Protein AF-A0A1J4RHD8-F1 (afdb_monomer_lite)

Secondary structure (DSSP, 8-state):
-----------------TT--HHHHHHHHHHHHHHHHHHHHHHHT-TTTGGG--HHHHHHHHHHHHHHHHHHHHH-TTS-HHHHHHHHHHHHHHHHHHHHHHHHHH-TTSHHHHHHHHHHHHHHTS-HHHHHHHHHHHHHHHHHHHTSS------PPPP-

pLDDT: mean 74.35, std 19.34, range [29.2, 95.06]

Radius of gyration: 18.77 Å; chains: 1; bounding box: 73×38×42 Å

Structure (mmCIF, N/CA/C/O backbone):
data_AF-A0A1J4RHD8-F1
#
_entry.id   AF-A0A1J4RHD8-F1
#
loop_
_atom_site.group_PDB
_atom_site.id
_atom_site.type_symbol
_atom_site.label_atom_id
_atom_site.label_alt_id
_atom_site.label_comp_id
_atom_site.label_asym_id
_atom_site.label_entity_id
_atom_site.label_seq_id
_atom_site.pdbx_PDB_ins_code
_atom_site.Cartn_x
_atom_site.Cartn_y
_atom_site.Cartn_z
_atom_site.occupancy
_atom_site.B_iso_or_equiv
_atom_site.auth_seq_id
_atom_site.auth_comp_id
_atom_site.auth_asym_id
_atom_site.auth_atom_id
_atom_site.pdbx_PDB_model_num
ATOM 1 N N . MET A 1 1 ? -2.888 27.525 -2.214 1.00 32.31 1 MET A N 1
ATOM 2 C CA . MET A 1 1 ? -2.887 26.592 -3.362 1.00 32.31 1 MET A CA 1
ATOM 3 C C . MET A 1 1 ? -3.448 25.274 -2.863 1.00 32.31 1 MET A C 1
ATOM 5 O O . MET A 1 1 ? -2.942 24.749 -1.885 1.00 32.31 1 MET A O 1
ATOM 9 N N . ARG A 1 2 ? -4.577 24.834 -3.424 1.00 29.20 2 ARG A N 1
ATOM 10 C CA . ARG A 1 2 ? -5.306 23.632 -3.002 1.00 29.20 2 ARG A CA 1
ATOM 11 C C . ARG A 1 2 ? -4.606 22.403 -3.594 1.00 29.20 2 ARG A C 1
ATOM 13 O O . ARG A 1 2 ? -4.902 22.040 -4.727 1.00 29.20 2 ARG A O 1
ATOM 20 N N . SER A 1 3 ? -3.677 21.793 -2.860 1.00 31.00 3 SER A N 1
ATOM 21 C CA . SER A 1 3 ? -3.170 20.456 -3.194 1.00 31.00 3 SER A CA 1
ATOM 22 C C . SER A 1 3 ? -4.254 19.443 -2.846 1.00 31.00 3 SER A C 1
ATOM 24 O O . SER A 1 3 ? -4.290 18.879 -1.758 1.00 31.00 3 SER A O 1
ATOM 26 N N . ALA A 1 4 ? -5.217 19.295 -3.755 1.00 36.72 4 ALA A N 1
ATOM 27 C CA . ALA A 1 4 ? -6.154 18.192 -3.717 1.00 36.72 4 ALA A CA 1
ATOM 28 C C . ALA A 1 4 ? -5.336 16.907 -3.855 1.00 36.72 4 ALA A C 1
ATOM 30 O O . ALA A 1 4 ? -4.706 16.682 -4.890 1.00 36.72 4 ALA A O 1
ATOM 31 N N . ILE A 1 5 ? -5.329 16.096 -2.799 1.00 45.31 5 ILE A N 1
ATOM 32 C CA . ILE A 1 5 ? -4.914 14.700 -2.855 1.00 45.31 5 ILE A CA 1
ATOM 33 C C . ILE A 1 5 ? -5.822 14.050 -3.903 1.00 45.31 5 ILE A C 1
ATOM 35 O O . ILE A 1 5 ? -6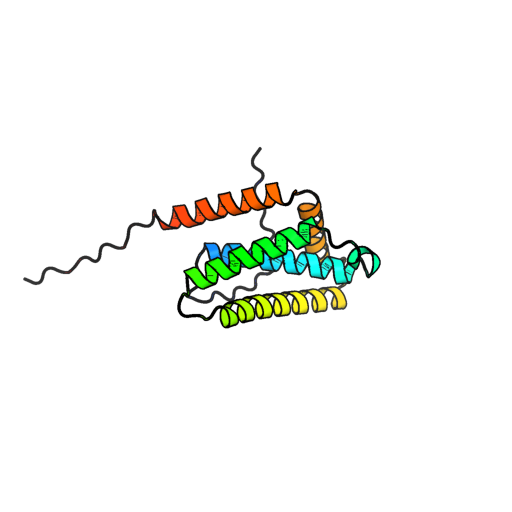.954 13.659 -3.615 1.00 45.31 5 ILE A O 1
ATOM 39 N N . TYR A 1 6 ? -5.352 13.990 -5.148 1.00 38.47 6 TYR A N 1
ATOM 40 C CA . TYR A 1 6 ? -5.866 13.049 -6.125 1.00 38.47 6 TYR A CA 1
ATOM 41 C C . TYR A 1 6 ? -5.448 11.683 -5.602 1.00 38.47 6 TYR A C 1
ATOM 43 O O . TYR A 1 6 ? -4.353 11.199 -5.879 1.00 38.47 6 TYR A O 1
ATOM 51 N N . ILE A 1 7 ? -6.308 11.099 -4.768 1.00 44.09 7 ILE A N 1
ATOM 52 C CA . ILE A 1 7 ? -6.253 9.685 -4.434 1.00 44.09 7 ILE A CA 1
ATOM 53 C C . ILE A 1 7 ? -6.414 8.976 -5.780 1.00 44.09 7 ILE A C 1
ATOM 55 O O . ILE A 1 7 ? -7.525 8.818 -6.283 1.00 44.09 7 ILE A O 1
ATOM 59 N N . PHE A 1 8 ? -5.297 8.624 -6.415 1.00 41.88 8 PHE A N 1
ATOM 60 C CA . PHE A 1 8 ? -5.280 7.679 -7.519 1.00 41.88 8 PHE A CA 1
ATOM 61 C C . PHE A 1 8 ? -5.718 6.343 -6.920 1.00 41.88 8 PHE A C 1
ATOM 63 O O . PHE A 1 8 ? -4.911 5.587 -6.389 1.00 41.88 8 PHE A O 1
ATOM 70 N N . ILE A 1 9 ? -7.029 6.095 -6.921 1.00 45.72 9 ILE A N 1
ATOM 71 C CA . ILE A 1 9 ? -7.609 4.800 -6.572 1.00 45.72 9 ILE A CA 1
ATOM 72 C C . ILE A 1 9 ? -7.223 3.861 -7.713 1.00 45.72 9 ILE A C 1
ATOM 74 O O . ILE A 1 9 ? -7.908 3.778 -8.728 1.00 45.72 9 ILE A O 1
ATOM 78 N N . LEU A 1 10 ? -6.066 3.216 -7.580 1.00 47.75 10 LEU A N 1
ATOM 79 C CA . LEU A 1 10 ? -5.539 2.318 -8.605 1.00 47.75 10 LEU A CA 1
ATOM 80 C C . LEU A 1 10 ? -6.158 0.926 -8.558 1.00 47.75 10 LEU A C 1
ATOM 82 O O . LEU A 1 10 ? -6.140 0.202 -9.553 1.00 47.75 10 LEU A O 1
ATOM 86 N N . PHE A 1 11 ? -6.747 0.567 -7.422 1.00 45.56 11 PHE A N 1
ATOM 87 C CA . PHE A 1 11 ? -7.326 -0.744 -7.203 1.00 45.56 11 PHE A CA 1
ATOM 88 C C . PHE A 1 11 ? -8.727 -0.593 -6.625 1.00 45.56 11 PHE A C 1
ATOM 90 O O . PHE A 1 11 ? -8.936 -0.442 -5.424 1.00 45.56 11 PHE A O 1
ATOM 97 N N . GLY A 1 12 ? -9.713 -0.647 -7.517 1.00 37.94 12 GLY A N 1
ATOM 98 C CA . GLY A 1 12 ? -11.093 -0.932 -7.152 1.00 37.94 12 GLY A CA 1
ATOM 99 C C . GLY A 1 12 ? -11.228 -2.387 -6.707 1.00 37.94 12 GLY A C 1
ATOM 100 O O . GLY A 1 12 ? -11.811 -3.191 -7.421 1.00 37.94 12 GLY A O 1
ATOM 101 N N . LEU A 1 13 ? -10.692 -2.736 -5.538 1.00 40.88 13 LEU A N 1
ATOM 102 C CA . LEU A 1 13 ? -11.102 -3.938 -4.811 1.00 40.88 13 LEU A CA 1
ATOM 103 C C . LEU A 1 13 ? -12.119 -3.509 -3.759 1.00 40.88 13 LEU A C 1
ATOM 105 O O . LEU A 1 13 ? -11.837 -3.398 -2.562 1.00 40.88 13 LEU A O 1
ATOM 109 N N . VAL A 1 14 ? -13.325 -3.214 -4.251 1.00 41.59 14 VAL A N 1
ATOM 110 C CA . VAL A 1 14 ? -14.516 -3.060 -3.420 1.00 41.59 14 VAL A CA 1
ATOM 111 C C . VAL A 1 14 ? -14.919 -4.454 -2.943 1.00 41.59 14 VAL A C 1
ATOM 113 O O . VAL A 1 14 ? -15.814 -5.086 -3.483 1.00 41.59 14 VAL A O 1
ATOM 116 N N . ALA A 1 15 ? -14.243 -4.933 -1.905 1.00 38.06 15 ALA A N 1
ATOM 117 C CA . ALA A 1 15 ? -14.926 -5.695 -0.877 1.00 38.06 15 ALA A CA 1
ATOM 118 C C . ALA A 1 15 ? -15.352 -4.664 0.174 1.00 38.06 15 ALA A C 1
ATOM 120 O O . ALA A 1 15 ? -14.580 -4.286 1.065 1.00 38.06 15 ALA A O 1
ATOM 121 N N . CYS A 1 16 ? -16.547 -4.097 -0.003 1.00 40.94 16 CYS A N 1
ATOM 122 C CA . CYS A 1 16 ? -17.258 -3.490 1.112 1.00 40.94 16 CYS A CA 1
ATOM 123 C C . CYS A 1 16 ? -17.593 -4.637 2.063 1.00 40.94 16 CYS A C 1
ATOM 125 O O . CYS A 1 16 ? -18.538 -5.378 1.823 1.00 40.94 16 CYS A O 1
ATOM 127 N N . GLY A 1 17 ? -16.788 -4.824 3.109 1.00 44.50 17 GLY A N 1
ATOM 128 C CA . GLY A 1 17 ? -17.315 -5.470 4.300 1.00 44.50 17 GLY A CA 1
ATOM 129 C C . GLY A 1 17 ? -18.360 -4.516 4.862 1.00 44.50 17 GLY A C 1
ATOM 130 O O . GLY A 1 17 ? -18.037 -3.350 5.085 1.00 44.50 17 GLY A O 1
ATOM 131 N N . GLU A 1 18 ? -19.591 -4.983 5.057 1.00 49.81 18 GLU A N 1
ATOM 132 C CA . GLU A 1 18 ? -20.736 -4.187 5.538 1.00 49.81 18 GLU A CA 1
ATOM 133 C C . GLU A 1 18 ? -20.493 -3.475 6.891 1.00 49.81 18 GLU A C 1
ATOM 135 O O . GLU A 1 18 ? -21.313 -2.666 7.306 1.00 49.81 18 GLU A O 1
ATOM 140 N N . ASN A 1 19 ? -19.336 -3.686 7.536 1.00 61.47 19 ASN A N 1
ATOM 141 C CA . ASN A 1 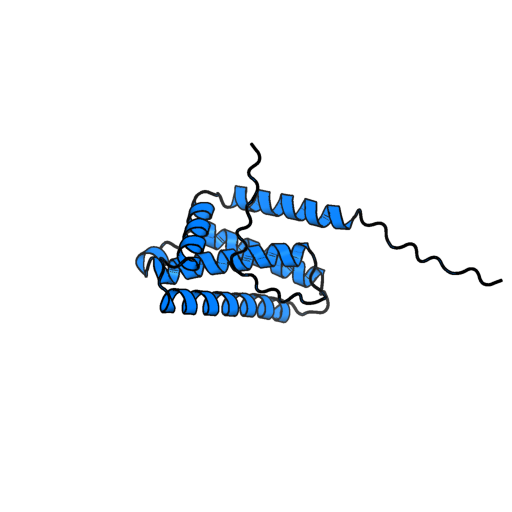19 ? -18.988 -3.176 8.865 1.00 61.47 19 ASN A CA 1
ATOM 142 C C . ASN A 1 19 ? -17.740 -2.261 8.921 1.00 61.47 19 ASN A C 1
ATOM 144 O O . ASN A 1 19 ? -17.253 -1.977 10.015 1.00 61.47 19 ASN A O 1
ATOM 148 N N . SER A 1 20 ? -17.170 -1.813 7.795 1.00 74.62 20 SER A N 1
ATOM 149 C CA . SER A 1 20 ? -15.976 -0.939 7.817 1.00 74.62 20 SER A CA 1
ATOM 150 C C . SER A 1 20 ? -16.344 0.547 7.945 1.00 74.62 20 SER A C 1
ATOM 152 O O . SER A 1 20 ? -17.109 1.072 7.135 1.00 74.62 20 SER A O 1
ATOM 154 N N . SER A 1 21 ? -15.748 1.263 8.908 1.00 85.44 21 SER A N 1
ATOM 155 C CA . SER A 1 21 ? -15.938 2.717 9.038 1.00 85.44 21 SER A CA 1
ATOM 156 C C . SER A 1 21 ? -15.324 3.493 7.860 1.00 85.44 21 SER A C 1
ATOM 158 O O . SER A 1 21 ? -14.421 3.013 7.170 1.00 85.44 21 SER A O 1
ATOM 160 N N . LYS A 1 22 ? -15.762 4.743 7.640 1.00 86.38 22 LYS A N 1
ATOM 161 C CA . LYS A 1 22 ? -15.179 5.625 6.605 1.00 86.38 22 LYS A CA 1
ATOM 162 C C . LYS A 1 22 ? -13.667 5.821 6.792 1.00 86.38 22 LYS A C 1
ATOM 164 O O . LYS A 1 22 ? -12.926 5.854 5.811 1.00 86.38 22 LYS A O 1
ATOM 169 N N . SER A 1 23 ? -13.208 5.937 8.037 1.00 86.50 23 SER A N 1
ATOM 170 C CA . SER A 1 23 ? -11.788 6.040 8.390 1.00 86.50 23 SER A CA 1
ATOM 171 C C . SER A 1 23 ? -11.039 4.737 8.117 1.00 86.50 23 SER A C 1
ATOM 173 O O . SER A 1 23 ? -9.937 4.787 7.576 1.00 86.50 23 SER A O 1
ATOM 175 N N . GLU A 1 24 ? -11.647 3.582 8.399 1.00 88.38 24 GLU A N 1
ATOM 176 C CA . GLU A 1 24 ? -11.072 2.276 8.063 1.00 88.38 24 GLU A CA 1
ATOM 177 C C . GLU A 1 24 ? -10.891 2.127 6.547 1.00 88.38 24 GLU A C 1
ATOM 179 O O . GLU A 1 24 ? -9.820 1.734 6.085 1.00 88.38 24 GLU A O 1
ATOM 184 N N . VAL A 1 25 ? -11.907 2.495 5.758 1.00 88.62 25 VAL A N 1
ATOM 185 C CA . VAL A 1 25 ? -11.844 2.452 4.289 1.00 88.62 25 VAL A CA 1
ATOM 186 C C . VAL A 1 25 ? -10.751 3.377 3.751 1.00 88.62 25 VAL A C 1
ATOM 188 O O . VAL A 1 25 ? -9.998 2.973 2.865 1.00 88.62 25 VAL A O 1
ATOM 191 N N . PHE A 1 26 ? -10.642 4.591 4.291 1.00 88.12 26 PHE A N 1
ATOM 192 C CA . PHE A 1 26 ? -9.612 5.553 3.900 1.00 88.12 26 PHE A CA 1
ATOM 193 C C . PHE A 1 26 ? -8.195 5.039 4.198 1.00 88.12 26 PHE A C 1
ATOM 195 O O . PHE A 1 26 ? -7.331 5.059 3.322 1.00 88.12 26 PHE A O 1
ATOM 202 N N . LEU A 1 27 ? -7.962 4.524 5.408 1.00 90.62 27 LEU A N 1
ATOM 203 C CA . LEU A 1 27 ? -6.663 3.976 5.807 1.00 90.62 27 LEU A CA 1
ATOM 204 C C . LEU A 1 27 ? -6.290 2.735 4.991 1.00 90.62 27 LEU A C 1
ATOM 206 O O . LEU A 1 27 ? -5.148 2.621 4.546 1.00 90.62 27 LEU A O 1
ATOM 210 N N . ARG A 1 28 ? -7.264 1.862 4.710 1.00 90.94 28 ARG A N 1
ATOM 211 C CA . ARG A 1 28 ? -7.092 0.704 3.823 1.00 90.94 28 ARG A CA 1
ATOM 212 C C . ARG A 1 28 ? -6.634 1.115 2.424 1.00 90.94 28 ARG A C 1
ATOM 214 O O . ARG A 1 28 ? -5.720 0.510 1.884 1.00 90.94 28 ARG A O 1
ATOM 221 N N . GLN A 1 29 ? -7.233 2.154 1.842 1.00 87.56 29 GLN A N 1
ATOM 222 C CA . GLN A 1 29 ? -6.840 2.633 0.511 1.00 87.56 29 GLN A CA 1
ATOM 223 C C . GLN A 1 29 ? -5.396 3.141 0.482 1.00 87.56 29 GLN A C 1
ATOM 225 O O . GLN A 1 29 ? -4.667 2.875 -0.472 1.00 87.56 29 GLN A O 1
ATOM 230 N N . ILE A 1 30 ? -4.968 3.863 1.522 1.00 88.50 30 ILE A N 1
ATOM 231 C CA . ILE A 1 30 ? -3.576 4.312 1.620 1.00 88.50 30 ILE A CA 1
ATOM 232 C C . ILE A 1 30 ? -2.641 3.107 1.755 1.00 88.50 30 ILE A C 1
ATOM 234 O O . ILE A 1 30 ? -1.632 3.043 1.057 1.00 88.50 30 ILE A O 1
ATOM 238 N N . PHE A 1 31 ? -2.991 2.151 2.614 1.00 90.69 31 PHE A N 1
ATOM 239 C CA . PHE A 1 31 ? -2.235 0.917 2.814 1.00 90.69 31 PHE A CA 1
ATOM 240 C C . PHE A 1 31 ? -2.045 0.125 1.513 1.00 90.69 31 PHE A C 1
ATOM 242 O O . PHE A 1 31 ? -0.924 -0.273 1.188 1.00 90.69 31 PHE A O 1
ATOM 249 N N . ASP A 1 32 ? -3.113 -0.043 0.730 1.00 89.19 32 ASP A N 1
ATOM 250 C CA . ASP A 1 32 ? -3.049 -0.724 -0.564 1.00 89.19 32 ASP A CA 1
ATOM 251 C C . ASP A 1 32 ? -2.126 0.016 -1.533 1.00 89.19 32 ASP A C 1
ATOM 253 O O . ASP A 1 32 ? -1.277 -0.599 -2.172 1.00 89.19 32 ASP A O 1
ATOM 257 N N . ASN A 1 33 ? -2.242 1.342 -1.621 1.00 85.38 33 ASN A N 1
ATOM 258 C CA . ASN A 1 33 ? -1.418 2.114 -2.544 1.00 85.38 33 ASN A CA 1
ATOM 259 C C . ASN A 1 33 ? 0.072 2.094 -2.160 1.00 85.38 33 ASN A C 1
ATOM 261 O O . ASN A 1 33 ? 0.930 2.022 -3.038 1.00 85.38 33 ASN A O 1
ATOM 265 N N . LEU A 1 34 ? 0.393 2.118 -0.862 1.00 86.62 34 LEU A N 1
ATOM 266 C CA . LEU A 1 34 ? 1.770 1.949 -0.384 1.00 86.62 34 LEU A CA 1
ATOM 267 C C . LEU A 1 34 ? 2.310 0.560 -0.724 1.00 86.62 34 LEU A C 1
ATOM 269 O O . LEU A 1 34 ? 3.442 0.446 -1.188 1.00 86.62 34 LEU A O 1
ATOM 273 N N . THR A 1 35 ? 1.482 -0.475 -0.567 1.00 88.44 35 THR A N 1
ATOM 274 C CA . THR A 1 35 ? 1.829 -1.847 -0.962 1.00 88.44 35 THR A CA 1
ATOM 275 C C . THR A 1 35 ? 2.118 -1.918 -2.462 1.00 88.44 35 THR A C 1
ATOM 277 O O . THR A 1 35 ? 3.173 -2.401 -2.853 1.00 88.44 35 THR A O 1
ATOM 280 N N . VAL A 1 36 ? 1.256 -1.337 -3.305 1.00 87.88 36 VAL A N 1
ATOM 281 C CA . VAL A 1 36 ? 1.459 -1.235 -4.764 1.00 87.88 36 VAL A CA 1
ATOM 282 C C . VAL A 1 36 ? 2.779 -0.540 -5.104 1.00 87.88 36 VAL A C 1
ATOM 284 O O . VAL A 1 36 ? 3.489 -0.987 -6.002 1.00 87.88 36 VAL A O 1
ATOM 287 N N . ALA A 1 37 ? 3.111 0.552 -4.410 1.00 85.38 37 ALA A N 1
ATOM 288 C CA . ALA A 1 37 ? 4.341 1.307 -4.640 1.00 85.38 37 ALA A CA 1
ATOM 289 C C . ALA A 1 37 ? 5.586 0.475 -4.324 1.00 85.38 37 ALA A C 1
ATOM 291 O O . ALA A 1 37 ? 6.524 0.452 -5.118 1.00 85.38 37 ALA A O 1
ATOM 292 N N . MET A 1 38 ? 5.563 -0.231 -3.189 1.00 85.56 38 MET A N 1
ATOM 293 C CA . MET A 1 38 ? 6.636 -1.135 -2.781 1.00 85.56 38 MET A CA 1
ATOM 294 C C . MET A 1 38 ? 6.786 -2.299 -3.762 1.00 85.56 38 MET A C 1
ATOM 296 O O . MET A 1 38 ? 7.900 -2.594 -4.174 1.00 85.56 38 MET A O 1
ATOM 300 N N . THR A 1 39 ? 5.682 -2.921 -4.187 1.00 87.19 39 THR A N 1
ATOM 301 C CA . THR A 1 39 ? 5.719 -4.014 -5.170 1.00 87.19 39 THR A CA 1
ATOM 302 C C . THR A 1 39 ? 6.212 -3.539 -6.533 1.00 87.19 39 THR A C 1
ATOM 304 O O . THR A 1 39 ? 6.955 -4.250 -7.199 1.00 87.19 39 THR A O 1
ATOM 307 N N . TYR A 1 40 ? 5.820 -2.339 -6.968 1.00 87.88 40 TYR A N 1
ATOM 308 C CA . TYR A 1 40 ? 6.343 -1.772 -8.206 1.00 87.88 40 TYR A CA 1
ATOM 309 C C . TYR A 1 40 ? 7.849 -1.538 -8.123 1.00 87.88 40 TYR A C 1
ATOM 311 O O . TYR A 1 40 ? 8.550 -1.897 -9.061 1.00 87.88 40 TYR A O 1
ATOM 319 N N . ASP A 1 41 ? 8.349 -0.961 -7.030 1.00 84.19 41 ASP A N 1
ATOM 320 C CA . ASP A 1 41 ? 9.789 -0.774 -6.842 1.00 84.19 41 ASP A CA 1
ATOM 321 C C . ASP A 1 41 ? 10.519 -2.130 -6.889 1.00 84.19 41 ASP A C 1
ATOM 323 O O . ASP A 1 41 ? 11.374 -2.350 -7.741 1.00 84.19 41 ASP A O 1
ATOM 327 N N . ASP A 1 42 ? 10.071 -3.105 -6.098 1.00 84.94 42 ASP A N 1
ATOM 328 C CA . ASP A 1 42 ? 10.677 -4.441 -6.047 1.00 84.94 42 ASP A CA 1
ATOM 329 C C . ASP A 1 42 ? 10.737 -5.135 -7.425 1.00 84.94 42 ASP A C 1
ATOM 331 O O . ASP A 1 42 ? 11.779 -5.640 -7.846 1.00 84.94 42 ASP A O 1
ATOM 335 N N . VAL A 1 43 ? 9.637 -5.095 -8.184 1.00 86.31 43 VAL A N 1
ATOM 336 C CA . VAL A 1 43 ? 9.524 -5.795 -9.475 1.00 86.31 43 VAL A CA 1
ATOM 337 C C . VAL A 1 43 ? 10.176 -5.027 -10.630 1.00 86.31 43 VAL A C 1
ATOM 339 O O . VAL A 1 43 ? 10.744 -5.639 -11.535 1.00 86.31 43 VAL A O 1
ATOM 342 N N . CYS A 1 44 ? 10.063 -3.697 -10.651 1.00 85.94 44 CYS A N 1
ATOM 343 C CA . CYS A 1 44 ? 10.341 -2.889 -11.842 1.00 85.94 44 CYS A CA 1
ATOM 344 C C . CYS A 1 44 ? 11.635 -2.082 -11.795 1.00 85.94 44 CYS A C 1
ATOM 346 O O . CYS A 1 44 ? 12.112 -1.673 -12.856 1.00 85.94 44 CYS A O 1
ATOM 348 N N . THR A 1 45 ? 12.200 -1.817 -10.615 1.00 75.38 45 THR A N 1
ATOM 349 C CA . THR A 1 45 ? 13.471 -1.081 -10.487 1.00 75.38 45 THR A CA 1
ATOM 350 C C . THR A 1 45 ? 14.649 -2.007 -10.137 1.00 75.38 45 THR A C 1
ATOM 352 O O . THR A 1 45 ? 15.803 -1.620 -10.324 1.00 75.38 45 THR A O 1
ATOM 355 N N . GLY A 1 46 ? 14.372 -3.276 -9.803 1.00 63.19 46 GLY A N 1
ATOM 356 C CA . GLY A 1 46 ? 15.354 -4.357 -9.668 1.00 63.19 46 GLY A CA 1
ATOM 357 C C . GLY A 1 46 ? 16.090 -4.383 -8.320 1.00 63.19 46 GLY A C 1
ATOM 358 O O . GLY A 1 46 ? 15.906 -3.538 -7.455 1.00 63.19 46 GLY A O 1
ATOM 359 N N . ALA A 1 47 ? 16.979 -5.361 -8.123 1.00 51.47 47 ALA A N 1
ATOM 360 C CA . ALA A 1 47 ? 17.637 -5.606 -6.829 1.00 51.47 47 ALA A CA 1
ATOM 361 C C . ALA A 1 47 ? 18.541 -4.458 -6.306 1.00 51.47 47 ALA A C 1
ATOM 363 O O . ALA A 1 47 ? 18.935 -4.476 -5.137 1.00 51.47 47 ALA A O 1
ATOM 364 N N . GLU A 1 48 ? 18.899 -3.470 -7.138 1.00 45.19 48 GLU A N 1
ATOM 365 C CA . GLU A 1 48 ? 19.713 -2.320 -6.710 1.00 45.19 48 GLU A CA 1
ATOM 366 C C . GLU A 1 48 ? 18.900 -1.233 -5.987 1.00 45.19 48 GLU A C 1
ATOM 368 O O . GLU A 1 48 ? 19.414 -0.642 -5.037 1.00 45.19 48 GLU A O 1
ATOM 373 N N . SER A 1 49 ? 17.628 -1.025 -6.342 1.00 49.41 49 SER A N 1
ATOM 374 C CA . SER A 1 49 ? 16.697 -0.146 -5.611 1.00 49.41 49 SER A CA 1
ATOM 375 C C . SER A 1 49 ? 16.063 -0.838 -4.405 1.00 49.41 49 SER A C 1
ATOM 377 O O . SER A 1 49 ? 15.796 -0.179 -3.405 1.00 49.41 49 SER A O 1
ATOM 379 N N . ALA A 1 50 ? 15.938 -2.171 -4.425 1.00 45.19 50 ALA A N 1
ATOM 380 C CA . ALA A 1 50 ? 15.530 -2.959 -3.259 1.00 45.19 50 ALA A CA 1
ATOM 381 C C . ALA A 1 50 ? 16.497 -2.789 -2.064 1.00 45.19 50 ALA A C 1
ATOM 383 O O . ALA A 1 50 ? 16.103 -2.931 -0.906 1.00 45.19 50 ALA A O 1
ATOM 384 N N . LYS A 1 51 ? 17.766 -2.417 -2.315 1.00 47.09 51 LYS A N 1
ATOM 385 C CA . LYS A 1 51 ? 18.710 -1.975 -1.266 1.00 47.09 51 LYS A CA 1
ATOM 386 C C . LYS A 1 51 ? 18.472 -0.538 -0.795 1.00 47.09 51 LYS A C 1
ATOM 388 O O . LYS A 1 51 ? 18.870 -0.199 0.317 1.00 47.09 51 LYS A O 1
ATOM 393 N N . SER A 1 52 ? 17.836 0.294 -1.614 1.00 51.12 52 SER A N 1
ATOM 394 C CA . SER A 1 52 ? 17.446 1.669 -1.307 1.00 51.12 52 SER A CA 1
ATOM 395 C C . SER A 1 52 ? 15.928 1.815 -1.189 1.00 51.12 52 SER A C 1
ATOM 397 O O . SER A 1 52 ? 15.369 2.775 -1.727 1.00 51.12 52 SER A O 1
ATOM 399 N N . VAL A 1 53 ? 15.252 0.900 -0.478 1.00 57.72 53 VAL A N 1
ATOM 400 C CA . VAL A 1 53 ? 13.877 1.170 -0.034 1.00 57.72 53 VAL A CA 1
ATOM 401 C C . VAL A 1 53 ? 13.907 2.535 0.635 1.00 57.72 53 VAL A C 1
ATOM 403 O O . VAL A 1 53 ? 14.620 2.742 1.622 1.00 57.72 53 VAL A O 1
ATOM 406 N N . ASN A 1 54 ? 13.187 3.489 0.049 1.00 69.75 54 ASN A N 1
ATOM 407 C CA . ASN A 1 54 ? 13.172 4.851 0.544 1.00 69.75 54 ASN A CA 1
ATOM 408 C C . ASN A 1 54 ? 12.747 4.798 2.019 1.00 69.75 54 ASN A C 1
ATOM 410 O O . ASN A 1 54 ? 11.642 4.348 2.325 1.00 69.75 54 ASN A O 1
ATOM 414 N N . ALA A 1 55 ? 13.618 5.231 2.937 1.00 71.12 55 ALA A N 1
ATOM 415 C CA . ALA A 1 55 ? 13.335 5.218 4.373 1.00 71.12 55 ALA A CA 1
ATOM 416 C C . ALA A 1 55 ? 11.998 5.915 4.690 1.00 71.12 55 ALA A C 1
ATOM 418 O O . ALA A 1 55 ? 11.286 5.520 5.615 1.00 71.12 55 ALA A O 1
ATOM 419 N N . ASN A 1 56 ? 11.611 6.889 3.859 1.00 75.12 56 ASN A N 1
ATOM 420 C CA . ASN A 1 56 ? 10.324 7.563 3.944 1.00 75.12 56 ASN A CA 1
ATOM 421 C C . ASN A 1 56 ? 9.150 6.638 3.607 1.00 75.12 56 ASN A C 1
ATOM 423 O O . ASN A 1 56 ? 8.141 6.682 4.306 1.00 75.12 56 ASN A O 1
ATOM 427 N N . LEU A 1 57 ? 9.270 5.791 2.580 1.00 77.81 57 LEU A N 1
ATOM 428 C CA . LEU A 1 57 ? 8.237 4.827 2.191 1.00 77.81 57 LEU A CA 1
ATOM 429 C C . LEU A 1 57 ? 8.045 3.770 3.283 1.00 77.81 57 LEU A C 1
ATOM 431 O O . LEU A 1 57 ? 6.915 3.491 3.680 1.00 77.81 57 LEU A O 1
ATOM 435 N N . PHE A 1 58 ? 9.147 3.254 3.833 1.00 79.38 58 PHE A N 1
ATOM 436 C CA . PHE A 1 58 ? 9.095 2.275 4.917 1.00 79.38 58 PHE A CA 1
ATOM 437 C C . PHE A 1 58 ? 8.491 2.859 6.202 1.00 79.38 58 PHE A C 1
ATOM 439 O O . PHE A 1 58 ? 7.551 2.286 6.755 1.00 79.38 58 PHE A O 1
ATOM 446 N N . GLY A 1 59 ? 8.964 4.030 6.645 1.00 79.00 59 GLY A N 1
ATOM 447 C CA . GLY A 1 59 ? 8.408 4.706 7.823 1.00 79.00 59 GLY A CA 1
ATOM 448 C C . GLY A 1 59 ? 6.926 5.055 7.648 1.00 79.00 59 GLY A C 1
ATOM 449 O O . GLY A 1 59 ? 6.122 4.891 8.565 1.00 79.00 59 GLY A O 1
ATOM 450 N N . THR A 1 60 ? 6.539 5.451 6.437 1.00 83.31 60 THR A N 1
ATOM 451 C CA . THR A 1 60 ? 5.144 5.725 6.088 1.00 83.31 60 THR A CA 1
ATOM 452 C C . THR A 1 60 ? 4.272 4.469 6.148 1.00 83.31 60 THR A C 1
ATOM 454 O O . THR A 1 60 ? 3.167 4.511 6.692 1.00 83.31 60 THR A O 1
ATOM 457 N N . MET A 1 61 ? 4.766 3.339 5.639 1.00 85.81 61 MET A N 1
ATOM 458 C CA . MET A 1 61 ? 4.056 2.062 5.689 1.00 85.81 61 MET A CA 1
ATOM 459 C C . MET A 1 61 ? 3.83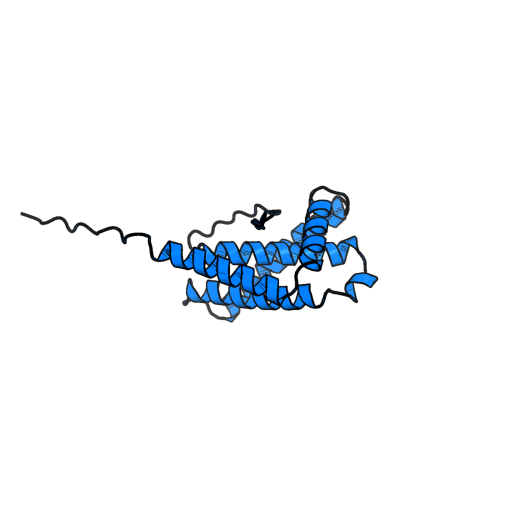6 1.593 7.131 1.00 85.81 61 MET A C 1
ATOM 461 O O . MET A 1 61 ? 2.719 1.226 7.492 1.00 85.81 61 MET A O 1
ATOM 465 N N . GLN A 1 62 ? 4.858 1.679 7.988 1.00 86.06 62 GLN A N 1
ATOM 466 C CA . GLN A 1 62 ? 4.732 1.334 9.411 1.00 86.06 62 GLN A CA 1
ATOM 467 C C . GLN A 1 62 ? 3.681 2.189 10.132 1.00 86.06 62 GLN A C 1
ATOM 469 O O . GLN A 1 62 ? 2.862 1.673 10.901 1.00 86.06 62 GLN A O 1
ATOM 474 N N . MET A 1 63 ? 3.668 3.495 9.857 1.00 88.31 63 MET A N 1
ATOM 475 C CA . MET A 1 63 ? 2.666 4.411 10.399 1.00 88.31 63 MET A CA 1
ATOM 476 C C . MET A 1 63 ? 1.253 4.025 9.944 1.00 88.31 63 MET A C 1
ATOM 478 O O . MET A 1 63 ? 0.348 3.925 10.771 1.00 88.31 63 MET A O 1
ATOM 482 N N . ILE A 1 64 ? 1.053 3.777 8.646 1.00 89.06 64 ILE A N 1
ATOM 483 C CA . ILE A 1 64 ? -0.264 3.418 8.106 1.00 89.06 64 ILE A CA 1
ATOM 484 C C . ILE A 1 64 ? -0.756 2.075 8.636 1.00 89.06 64 ILE A C 1
ATOM 486 O O . ILE A 1 64 ? -1.929 1.976 8.983 1.00 89.06 64 ILE A O 1
ATOM 490 N N . VAL A 1 65 ? 0.119 1.079 8.784 1.00 90.56 65 VAL A N 1
ATOM 491 C CA . VAL A 1 65 ? -0.224 -0.190 9.447 1.00 90.56 65 VAL A CA 1
ATOM 492 C C . VAL A 1 65 ? -0.717 0.065 10.869 1.00 90.56 65 VAL A C 1
ATOM 494 O O . VAL A 1 65 ? -1.760 -0.457 11.260 1.00 90.56 65 VAL A O 1
ATOM 497 N N . THR A 1 66 ? -0.021 0.911 11.628 1.00 90.88 66 THR A N 1
ATOM 498 C CA . THR A 1 66 ? -0.412 1.246 13.007 1.00 90.88 66 THR A CA 1
ATOM 499 C C . THR A 1 66 ? -1.779 1.929 13.054 1.00 90.88 66 THR A C 1
ATOM 501 O O . THR A 1 66 ? -2.645 1.546 13.839 1.00 90.88 66 THR A O 1
ATOM 504 N N . LEU A 1 67 ? -2.014 2.913 12.183 1.00 90.69 67 LEU A N 1
ATOM 505 C CA . LEU A 1 67 ? -3.296 3.617 12.124 1.00 90.69 67 LEU A CA 1
ATOM 506 C C . LEU A 1 67 ? -4.430 2.686 11.682 1.00 90.69 67 LEU A C 1
ATOM 508 O O . LEU A 1 67 ? -5.508 2.705 12.272 1.00 90.69 67 LEU A O 1
ATOM 512 N N . TYR A 1 68 ? -4.189 1.858 10.665 1.00 92.50 68 TYR A N 1
ATOM 513 C CA . TYR A 1 68 ? -5.190 0.953 10.114 1.00 92.50 68 TYR A CA 1
ATOM 514 C C . TYR A 1 68 ? -5.578 -0.149 11.106 1.00 92.50 68 TYR A C 1
ATOM 516 O O . TYR A 1 68 ? -6.764 -0.368 11.341 1.00 92.50 68 TYR A O 1
ATOM 524 N N . THR A 1 69 ? -4.596 -0.789 11.747 1.00 92.75 69 THR A N 1
ATOM 525 C CA . THR A 1 69 ? -4.841 -1.795 12.798 1.00 92.75 69 THR A CA 1
ATOM 526 C C . THR A 1 69 ? -5.589 -1.192 13.988 1.00 92.75 69 THR A C 1
ATOM 528 O O . THR A 1 69 ? -6.561 -1.783 14.460 1.00 92.75 69 THR A O 1
ATOM 531 N N . GLY A 1 70 ? -5.210 0.016 14.422 1.00 91.25 70 GLY A N 1
ATOM 532 C CA . GLY A 1 70 ? -5.908 0.745 15.482 1.00 91.25 70 GLY A CA 1
ATOM 533 C C . GLY A 1 70 ? -7.365 1.056 15.133 1.00 91.25 70 GLY A C 1
ATOM 534 O O . GLY A 1 70 ? -8.249 0.881 15.968 1.00 91.25 70 GLY A O 1
ATOM 535 N N . GLU A 1 71 ? -7.638 1.453 13.890 1.00 90.50 71 GLU A N 1
ATOM 536 C CA . GLU A 1 71 ? -8.997 1.745 13.431 1.00 90.50 71 GLU A CA 1
ATOM 537 C C . GLU A 1 71 ? -9.856 0.474 13.318 1.00 90.50 71 GLU A C 1
ATOM 539 O O . GLU A 1 71 ? -11.002 0.471 13.764 1.00 90.50 71 GLU A O 1
ATOM 544 N N . ILE A 1 72 ? -9.297 -0.634 12.809 1.00 91.06 72 ILE A N 1
ATOM 545 C CA . ILE A 1 72 ? -9.975 -1.941 12.803 1.00 91.06 72 ILE A CA 1
ATOM 546 C C . ILE A 1 72 ? -10.356 -2.335 14.230 1.00 91.06 72 ILE A C 1
ATOM 548 O O . ILE A 1 72 ? -11.501 -2.712 14.474 1.00 91.06 72 ILE A O 1
ATOM 552 N N . LYS A 1 73 ? -9.409 -2.234 15.169 1.00 91.50 73 LYS A N 1
ATOM 553 C CA . LYS A 1 73 ? -9.613 -2.618 16.569 1.00 91.50 73 LYS A CA 1
ATOM 554 C C . LYS A 1 73 ? -10.611 -1.707 17.286 1.00 91.50 73 LYS A C 1
ATOM 556 O O . LYS A 1 73 ? -11.342 -2.180 18.151 1.00 91.50 73 LYS A O 1
ATOM 561 N N . TYR A 1 74 ? -10.666 -0.427 16.921 1.00 88.38 74 TYR A N 1
ATOM 562 C CA . TYR A 1 74 ? -11.661 0.514 17.434 1.00 88.38 74 TYR A CA 1
ATOM 563 C C . TYR A 1 74 ? -13.084 0.142 16.991 1.00 88.38 74 TYR A C 1
ATOM 565 O O . TYR A 1 74 ? -13.991 0.121 17.818 1.00 88.38 74 TYR A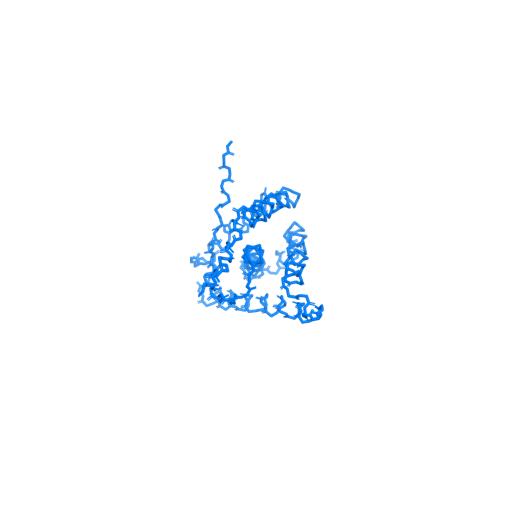 O 1
ATOM 573 N N . ASN A 1 75 ? -13.275 -0.198 15.712 1.00 86.38 75 ASN A N 1
ATOM 574 C CA . ASN A 1 75 ? -14.596 -0.557 15.177 1.00 86.38 75 ASN A CA 1
ATOM 575 C C . ASN A 1 75 ? -15.024 -1.989 15.529 1.00 86.38 75 ASN A C 1
ATOM 577 O O . ASN A 1 75 ? -16.214 -2.284 15.582 1.00 86.38 75 ASN A O 1
ATOM 581 N N . ARG A 1 76 ? -14.054 -2.885 15.731 1.00 89.25 76 ARG A N 1
ATOM 582 C CA . ARG A 1 76 ? -14.255 -4.305 16.043 1.00 89.25 76 ARG A CA 1
ATOM 583 C C . ARG A 1 76 ? -13.444 -4.686 17.285 1.00 89.25 76 ARG A C 1
ATOM 585 O O . ARG A 1 76 ? -12.402 -5.344 17.176 1.00 89.25 76 ARG A O 1
ATOM 592 N N . PRO A 1 77 ? -13.869 -4.231 18.481 1.00 89.25 77 PRO A N 1
ATOM 593 C CA . PRO A 1 77 ? -13.151 -4.488 19.728 1.00 89.25 77 PRO A CA 1
ATOM 594 C C . PRO A 1 77 ? -13.142 -5.973 20.117 1.00 89.25 77 PRO A C 1
ATOM 596 O O . PRO A 1 77 ? -12.280 -6.383 20.897 1.00 89.25 77 PRO A O 1
ATOM 599 N N . ASP A 1 78 ? -14.051 -6.765 19.548 1.00 92.12 78 ASP A N 1
ATOM 600 C CA . ASP A 1 78 ? -14.187 -8.214 19.692 1.00 92.12 78 ASP A CA 1
ATOM 601 C C . ASP A 1 78 ? -13.035 -9.011 19.057 1.00 92.12 78 ASP A C 1
ATOM 603 O O . ASP A 1 78 ? -12.702 -10.091 19.542 1.00 92.12 78 ASP A O 1
ATOM 607 N N . LEU A 1 79 ? -12.377 -8.475 18.025 1.00 91.12 79 LEU A N 1
ATOM 608 C CA . LEU A 1 79 ? -11.259 -9.153 17.364 1.00 91.12 79 LEU A CA 1
ATOM 609 C C . LEU A 1 79 ? -10.004 -9.157 18.236 1.00 91.12 79 LEU A C 1
ATOM 611 O O . LEU A 1 79 ? -9.637 -8.130 18.807 1.00 91.12 79 LEU A O 1
ATOM 615 N N . SER A 1 80 ? -9.276 -10.271 18.310 1.00 95.06 80 SER A N 1
ATOM 616 C CA . SER A 1 80 ? -7.973 -10.279 18.985 1.00 95.06 80 SER A CA 1
ATOM 617 C C . SER A 1 80 ? -6.941 -9.450 18.206 1.00 95.06 80 SER A C 1
ATOM 619 O O . SER A 1 80 ? -7.068 -9.258 16.997 1.00 95.06 80 SER A O 1
ATOM 621 N N . GLN A 1 81 ? -5.886 -8.973 18.879 1.00 91.94 81 GLN A N 1
ATOM 622 C CA . GLN A 1 81 ? -4.786 -8.268 18.203 1.00 91.94 81 GLN A CA 1
ATOM 623 C C . GLN A 1 81 ? -4.169 -9.134 17.088 1.00 91.94 81 GLN A C 1
ATOM 625 O O . GLN A 1 81 ? -3.905 -8.635 15.999 1.00 91.94 81 GLN A O 1
ATOM 630 N N . GLN A 1 82 ? -4.025 -10.441 17.329 1.00 93.25 82 GLN A N 1
ATOM 631 C CA . GLN A 1 82 ? -3.510 -11.390 16.339 1.00 93.25 82 GLN A CA 1
ATOM 632 C C . GLN A 1 82 ? -4.436 -11.538 15.126 1.00 93.25 82 GLN A C 1
ATOM 634 O O . GLN A 1 82 ? -3.950 -11.691 14.008 1.00 93.25 82 GLN A O 1
ATOM 639 N N . ASP A 1 83 ? -5.757 -11.491 15.316 1.00 93.88 83 ASP A N 1
ATOM 640 C CA . ASP A 1 83 ? -6.704 -11.564 14.198 1.00 93.88 83 ASP A CA 1
ATOM 641 C C . ASP A 1 83 ? -6.661 -10.291 13.354 1.00 93.88 83 ASP A C 1
ATOM 643 O O . ASP A 1 83 ? -6.635 -10.376 12.128 1.00 93.88 83 ASP A O 1
ATOM 647 N N . VAL A 1 84 ? -6.565 -9.120 13.993 1.00 92.62 84 VAL A N 1
ATOM 648 C CA . VAL A 1 84 ? -6.387 -7.843 13.286 1.00 92.62 84 VAL A CA 1
ATOM 649 C C . VAL A 1 84 ? -5.083 -7.841 12.489 1.00 92.62 84 VAL A C 1
ATOM 651 O O . VAL A 1 84 ? -5.087 -7.510 11.305 1.00 92.62 84 VAL A O 1
ATOM 654 N N . GLU A 1 85 ? -3.974 -8.260 13.097 1.00 91.38 85 GLU A N 1
ATOM 655 C CA . GLU A 1 85 ? -2.684 -8.389 12.412 1.00 91.38 85 GLU A CA 1
ATOM 656 C C . GLU A 1 85 ? -2.767 -9.350 11.225 1.00 91.38 85 GLU A C 1
ATOM 658 O O . GLU A 1 85 ? -2.319 -9.010 10.129 1.00 91.38 85 GLU A O 1
ATOM 663 N N . ARG A 1 86 ? -3.408 -10.515 11.399 1.00 91.94 86 ARG A N 1
ATOM 664 C CA . ARG A 1 86 ? -3.617 -11.486 10.317 1.00 91.94 86 ARG A CA 1
ATOM 665 C C . ARG A 1 86 ? -4.433 -10.890 9.173 1.00 91.94 86 ARG A C 1
ATOM 667 O O . ARG A 1 86 ? -4.093 -11.121 8.019 1.00 91.94 86 ARG A O 1
ATOM 674 N N . MET A 1 87 ? -5.474 -10.113 9.469 1.00 92.06 87 MET A N 1
ATOM 675 C CA . MET A 1 87 ? -6.280 -9.436 8.448 1.00 92.06 87 MET A CA 1
ATOM 676 C C . MET A 1 87 ? -5.463 -8.408 7.659 1.00 92.06 87 MET A C 1
ATOM 678 O O . MET A 1 87 ? -5.557 -8.365 6.432 1.00 92.06 87 MET A O 1
ATOM 682 N N . VAL A 1 88 ? -4.650 -7.593 8.340 1.00 92.62 88 VAL A N 1
ATOM 683 C CA . VAL A 1 88 ? -3.796 -6.595 7.675 1.00 92.62 88 VAL A CA 1
ATOM 684 C C . VAL A 1 88 ? -2.709 -7.269 6.833 1.00 92.62 88 VAL A C 1
ATOM 686 O O . VAL A 1 88 ? -2.461 -6.838 5.708 1.00 92.62 88 VAL A O 1
ATOM 689 N N . LEU A 1 89 ? -2.100 -8.349 7.332 1.00 91.12 89 LEU A N 1
ATOM 690 C CA . LEU A 1 89 ? -1.114 -9.133 6.582 1.00 91.12 89 LEU A CA 1
ATOM 691 C C . LEU A 1 89 ? -1.733 -9.811 5.359 1.00 91.12 89 LEU A C 1
ATOM 693 O O . LEU A 1 89 ? -1.202 -9.658 4.266 1.00 91.12 89 LEU A O 1
ATOM 697 N N . ALA A 1 90 ? -2.884 -10.471 5.510 1.00 91.44 90 ALA A N 1
ATOM 698 C CA . ALA A 1 90 ? -3.588 -11.088 4.387 1.00 91.44 90 ALA A CA 1
ATOM 699 C C . ALA A 1 90 ? -3.914 -10.055 3.299 1.00 91.44 90 ALA A C 1
ATOM 701 O O . ALA A 1 90 ? -3.659 -10.286 2.124 1.00 91.44 90 ALA A O 1
ATOM 702 N N . ARG A 1 91 ? -4.377 -8.860 3.692 1.00 91.56 91 ARG A N 1
ATOM 703 C CA . ARG A 1 91 ? -4.632 -7.765 2.748 1.00 91.56 91 ARG A CA 1
ATOM 704 C C . ARG A 1 91 ? -3.370 -7.310 2.016 1.00 91.56 91 ARG A C 1
ATOM 706 O O . ARG A 1 91 ? -3.438 -7.040 0.819 1.00 91.56 91 ARG A O 1
ATOM 713 N N . ARG A 1 92 ? -2.239 -7.189 2.721 1.00 91.81 92 ARG A N 1
ATOM 714 C CA . ARG A 1 92 ? -0.951 -6.858 2.094 1.00 91.81 92 ARG A CA 1
ATOM 715 C C . ARG A 1 92 ? -0.592 -7.908 1.056 1.00 91.81 92 ARG A C 1
ATOM 717 O O . ARG A 1 92 ? -0.277 -7.549 -0.071 1.00 91.81 92 ARG A O 1
ATOM 724 N N . ASP A 1 93 ? -0.635 -9.172 1.458 1.00 91.50 93 ASP A N 1
ATOM 725 C CA . ASP A 1 93 ? -0.175 -10.296 0.652 1.00 91.50 93 ASP A CA 1
ATOM 726 C C . ASP A 1 93 ? -1.050 -10.448 -0.602 1.00 91.50 93 ASP A C 1
ATOM 728 O O . ASP A 1 93 ? -0.512 -10.568 -1.700 1.00 91.50 93 ASP A O 1
ATOM 732 N N . ASP A 1 94 ? -2.374 -10.301 -0.473 1.00 89.19 94 ASP A N 1
ATOM 733 C CA . ASP A 1 94 ? -3.314 -10.290 -1.601 1.00 89.19 94 ASP A CA 1
ATOM 734 C C . ASP A 1 94 ? -3.009 -9.154 -2.594 1.00 89.19 94 ASP A C 1
ATOM 736 O O . ASP A 1 94 ? -2.933 -9.366 -3.811 1.00 89.19 94 ASP A O 1
ATOM 740 N N . THR A 1 95 ? -2.822 -7.929 -2.086 1.00 88.56 95 THR A N 1
ATOM 741 C CA . THR A 1 95 ? -2.506 -6.760 -2.920 1.00 88.56 95 THR A CA 1
ATOM 742 C C . THR A 1 95 ? -1.153 -6.936 -3.607 1.00 88.56 95 THR A C 1
ATOM 744 O O . THR A 1 95 ? -1.058 -6.746 -4.821 1.00 88.56 95 THR A O 1
ATOM 747 N N . GLN A 1 96 ? -0.121 -7.337 -2.861 1.00 89.56 96 GLN A N 1
ATOM 748 C CA . GLN A 1 96 ? 1.225 -7.570 -3.378 1.00 89.56 96 GLN A CA 1
ATOM 749 C C . GLN A 1 96 ? 1.209 -8.638 -4.472 1.00 89.56 96 GLN A C 1
ATOM 751 O O . GLN A 1 96 ? 1.654 -8.366 -5.586 1.00 89.56 96 GLN A O 1
ATOM 756 N N . GLN A 1 97 ? 0.621 -9.807 -4.205 1.00 89.69 97 GLN A N 1
ATOM 757 C CA . GLN A 1 97 ? 0.541 -10.903 -5.168 1.00 89.69 97 GLN A CA 1
ATOM 758 C C . GLN A 1 97 ? -0.189 -10.475 -6.448 1.00 89.69 97 GLN A C 1
ATOM 760 O O . GLN A 1 97 ? 0.261 -10.767 -7.558 1.00 89.69 97 GLN A O 1
ATOM 765 N N . SER A 1 98 ? -1.308 -9.752 -6.316 1.00 88.19 98 SER A N 1
ATOM 766 C CA . SER A 1 98 ? -2.068 -9.282 -7.476 1.00 88.19 98 SER A CA 1
ATOM 767 C C . SER A 1 98 ? -1.291 -8.270 -8.322 1.00 88.19 98 SER A C 1
ATOM 769 O O . SER A 1 98 ? -1.429 -8.278 -9.550 1.00 88.19 98 SER A O 1
ATOM 771 N N . VAL A 1 99 ? -0.540 -7.366 -7.692 1.00 88.38 99 VAL A N 1
ATOM 772 C CA . VAL A 1 99 ? 0.250 -6.339 -8.385 1.00 88.38 99 VAL A CA 1
ATOM 773 C C . VAL A 1 99 ? 1.462 -6.975 -9.051 1.00 88.38 99 VAL A C 1
ATOM 775 O O . VAL A 1 99 ? 1.691 -6.733 -10.234 1.00 88.38 99 VAL A O 1
ATOM 778 N N . GLU A 1 100 ? 2.184 -7.828 -8.330 1.00 89.19 100 GLU A N 1
ATOM 779 C CA . GLU A 1 100 ? 3.358 -8.546 -8.822 1.00 89.19 100 GLU A CA 1
ATOM 780 C C . GLU A 1 100 ? 3.009 -9.378 -10.058 1.00 89.19 100 GLU A C 1
ATOM 782 O O . GLU A 1 100 ? 3.599 -9.186 -11.123 1.00 89.19 100 GLU A O 1
ATOM 787 N N . ALA A 1 101 ? 1.966 -10.212 -9.972 1.00 88.38 101 ALA A N 1
ATOM 788 C CA . ALA A 1 101 ? 1.503 -11.016 -11.100 1.00 88.38 101 ALA A CA 1
ATOM 789 C C . ALA A 1 101 ? 1.141 -10.149 -12.319 1.00 88.38 101 ALA A C 1
ATOM 791 O O . ALA A 1 101 ? 1.435 -10.511 -13.461 1.00 88.38 101 ALA A O 1
ATOM 792 N N . TYR A 1 102 ? 0.526 -8.983 -12.093 1.00 88.69 102 TYR A N 1
ATOM 793 C CA . TYR A 1 102 ? 0.189 -8.058 -13.171 1.00 88.69 102 TYR A CA 1
ATOM 794 C C . TYR A 1 102 ? 1.437 -7.445 -13.819 1.00 88.69 102 TYR A C 1
ATOM 796 O O . TYR A 1 102 ? 1.519 -7.393 -15.047 1.00 88.69 102 TYR A O 1
ATOM 804 N N . LEU A 1 103 ? 2.393 -6.972 -13.016 1.00 88.69 103 LEU A N 1
ATOM 805 C CA . LEU A 1 103 ? 3.622 -6.343 -13.503 1.00 88.69 103 LEU A CA 1
ATOM 806 C C . LEU A 1 103 ? 4.501 -7.345 -14.257 1.00 88.69 103 LEU A C 1
ATOM 808 O O . LEU A 1 103 ? 4.992 -7.010 -15.332 1.00 88.69 103 LEU A O 1
ATOM 812 N N . ILE A 1 104 ? 4.611 -8.585 -13.773 1.00 89.12 104 ILE A N 1
ATOM 813 C CA . ILE A 1 104 ? 5.316 -9.672 -14.470 1.00 89.12 104 ILE A CA 1
ATOM 814 C C . ILE A 1 104 ? 4.642 -9.982 -15.814 1.00 89.12 104 ILE A C 1
ATOM 816 O O . ILE A 1 104 ? 5.314 -10.108 -16.834 1.00 89.12 104 ILE A O 1
ATOM 820 N N . ALA A 1 105 ? 3.308 -10.079 -15.843 1.00 89.94 105 ALA A N 1
ATOM 821 C CA . ALA A 1 105 ? 2.581 -10.475 -17.049 1.00 89.94 105 ALA A CA 1
ATOM 822 C C . ALA A 1 105 ? 2.468 -9.367 -18.110 1.00 89.94 105 ALA A C 1
ATOM 824 O O . ALA A 1 105 ? 2.370 -9.661 -19.301 1.00 89.94 105 ALA A O 1
ATOM 825 N N . ARG A 1 106 ? 2.391 -8.096 -17.697 1.00 90.00 106 ARG A N 1
ATOM 826 C CA . ARG A 1 106 ? 2.100 -6.954 -18.589 1.00 90.00 106 ARG A CA 1
ATOM 827 C C . ARG A 1 106 ? 3.253 -5.965 -18.726 1.00 90.00 106 ARG A C 1
ATOM 829 O O . ARG A 1 106 ? 3.160 -5.059 -19.552 1.00 90.00 106 ARG A O 1
ATOM 836 N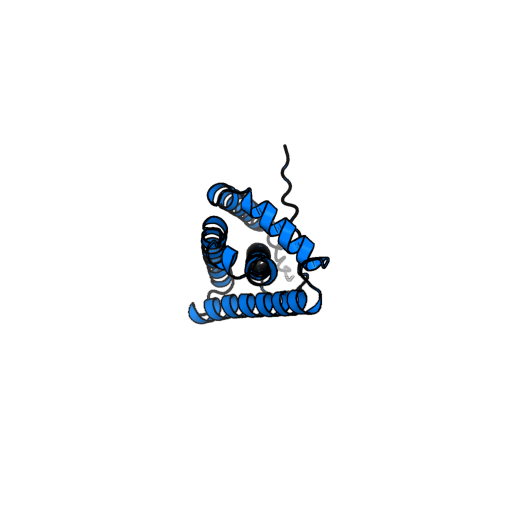 N . GLY A 1 107 ? 4.310 -6.130 -17.942 1.00 89.12 107 GLY A N 1
ATOM 837 C CA . GLY A 1 107 ? 5.452 -5.231 -17.897 1.00 89.12 107 GLY A CA 1
ATOM 838 C C . GLY A 1 107 ? 5.187 -3.939 -17.119 1.00 89.12 107 GLY A C 1
ATOM 839 O O . GLY A 1 107 ? 4.050 -3.506 -16.892 1.00 89.12 107 GLY A O 1
ATOM 840 N N . CYS A 1 108 ? 6.282 -3.288 -16.745 1.00 88.69 108 CYS A N 1
ATOM 841 C CA . CYS A 1 108 ? 6.304 -2.064 -15.944 1.00 88.69 108 CYS A CA 1
ATOM 842 C C . CYS A 1 108 ? 5.784 -0.822 -16.691 1.00 88.69 108 CYS A C 1
ATOM 844 O O . CYS A 1 108 ? 5.319 0.126 -16.061 1.00 88.69 108 CYS A O 1
ATOM 846 N N . ASP A 1 109 ? 5.771 -0.848 -18.027 1.00 88.69 109 ASP A N 1
ATOM 847 C CA . ASP A 1 109 ? 5.238 0.233 -18.873 1.00 88.69 109 ASP A CA 1
ATOM 848 C C . ASP A 1 109 ? 3.729 0.128 -19.152 1.00 88.69 109 ASP A C 1
ATOM 850 O O . ASP A 1 109 ? 3.149 0.960 -19.864 1.00 88.69 109 ASP A O 1
ATOM 854 N N . SER A 1 110 ? 3.070 -0.886 -18.590 1.00 86.75 110 SER A N 1
ATOM 855 C CA . SER A 1 110 ? 1.613 -1.018 -18.609 1.00 86.75 110 SER A CA 1
ATOM 856 C C . SER A 1 110 ? 0.925 0.131 -17.859 1.00 86.75 110 SER A C 1
ATOM 858 O O . SER A 1 110 ? 1.541 0.824 -17.051 1.00 86.75 110 SER A O 1
ATOM 860 N N . ASP A 1 111 ? -0.379 0.326 -18.072 1.00 83.44 111 ASP A N 1
ATOM 861 C CA . ASP A 1 111 ? -1.119 1.420 -17.421 1.00 83.44 111 ASP A CA 1
ATOM 862 C C . ASP A 1 111 ? -1.056 1.359 -15.888 1.00 83.44 111 ASP A C 1
ATOM 864 O O . ASP A 1 111 ? -0.896 2.393 -15.231 1.00 83.44 111 ASP A O 1
ATOM 868 N N . LYS A 1 112 ? -1.109 0.152 -15.303 1.00 77.88 112 LYS A N 1
ATOM 869 C CA . LYS A 1 112 ? -0.940 -0.009 -13.852 1.00 77.88 112 LYS A CA 1
ATOM 870 C C . LYS A 1 112 ? 0.499 0.243 -13.415 1.00 77.88 112 LYS A C 1
ATOM 872 O O . LYS A 1 112 ? 0.686 0.907 -12.403 1.00 77.88 112 LYS A O 1
ATOM 877 N N . GLY A 1 113 ? 1.494 -0.213 -14.179 1.00 82.25 113 GLY A N 1
ATOM 878 C CA . GLY A 1 113 ? 2.902 0.060 -13.882 1.00 82.25 113 GLY A CA 1
ATOM 879 C C . GLY A 1 113 ? 3.223 1.556 -13.923 1.00 82.25 113 GLY A C 1
ATOM 880 O O . GLY A 1 113 ? 3.741 2.106 -12.957 1.00 82.25 113 GLY A O 1
ATOM 881 N N . LYS A 1 114 ? 2.768 2.273 -14.957 1.00 84.50 114 LYS A N 1
ATOM 882 C CA . LYS A 1 114 ? 2.877 3.741 -15.049 1.00 84.50 114 LYS A CA 1
ATOM 883 C C . LYS A 1 114 ? 2.199 4.458 -13.890 1.00 84.50 114 LYS A C 1
ATOM 885 O O . LYS A 1 114 ? 2.691 5.480 -13.420 1.00 84.50 114 LYS A O 1
ATOM 890 N N . SER A 1 115 ? 1.053 3.958 -13.449 1.00 81.62 115 SER A N 1
ATOM 891 C CA . SER A 1 115 ? 0.324 4.574 -12.346 1.00 81.62 115 SER A CA 1
ATOM 892 C C . SER A 1 115 ? 0.992 4.315 -10.993 1.00 81.62 115 SER A C 1
ATOM 894 O O . SER A 1 115 ? 1.096 5.240 -10.191 1.00 81.62 115 SER A O 1
ATOM 896 N N . ALA A 1 116 ? 1.517 3.108 -10.766 1.00 82.50 116 ALA A N 1
ATOM 897 C CA . ALA A 1 116 ? 2.322 2.785 -9.590 1.00 82.50 116 ALA A CA 1
ATOM 898 C C . ALA A 1 116 ? 3.624 3.604 -9.556 1.00 82.50 116 ALA A C 1
ATOM 900 O O . ALA A 1 116 ? 3.957 4.181 -8.524 1.00 82.50 116 ALA A O 1
ATOM 901 N N . LYS A 1 117 ? 4.288 3.767 -10.708 1.00 83.69 117 LYS A N 1
ATOM 902 C CA . LYS A 1 117 ? 5.439 4.663 -10.876 1.00 83.69 117 LYS A CA 1
ATOM 903 C C . LYS A 1 117 ? 5.112 6.102 -10.479 1.00 83.69 117 LYS A C 1
ATOM 905 O O . LYS A 1 117 ? 5.817 6.676 -9.659 1.00 83.69 117 LYS A O 1
ATOM 910 N N . LYS A 1 118 ? 4.025 6.673 -11.011 1.00 82.62 118 LYS A N 1
ATOM 911 C CA . LYS A 1 118 ? 3.582 8.039 -10.667 1.00 82.62 118 LYS A CA 1
ATOM 912 C C . LYS A 1 118 ? 3.296 8.193 -9.178 1.00 82.62 118 LYS A C 1
ATOM 914 O O . LYS A 1 118 ? 3.607 9.227 -8.594 1.00 82.62 118 LYS A O 1
ATOM 919 N N . PHE A 1 119 ? 2.685 7.178 -8.573 1.00 77.62 119 PHE A N 1
ATOM 920 C CA . PHE A 1 119 ? 2.434 7.168 -7.141 1.00 77.62 119 PHE A CA 1
ATOM 921 C C . PHE A 1 119 ? 3.752 7.173 -6.357 1.00 77.62 119 PHE A C 1
ATOM 923 O O . PHE A 1 119 ? 3.940 8.026 -5.496 1.00 77.62 119 PHE A O 1
ATOM 930 N N . LEU A 1 120 ? 4.700 6.301 -6.705 1.00 77.69 120 LEU A N 1
ATOM 931 C CA . LEU A 1 120 ? 6.024 6.256 -6.081 1.00 77.69 120 LEU A CA 1
ATOM 932 C C . LEU A 1 120 ? 6.793 7.580 -6.248 1.00 77.69 120 LEU A C 1
ATOM 934 O O . LEU A 1 120 ? 7.351 8.095 -5.282 1.00 77.69 120 LEU A O 1
ATOM 938 N N . GLU A 1 121 ? 6.773 8.176 -7.442 1.00 78.56 121 GLU A N 1
ATOM 939 C CA . GLU A 1 121 ? 7.373 9.489 -7.718 1.00 78.56 121 GLU A CA 1
ATOM 940 C C . GLU A 1 121 ? 6.750 10.592 -6.852 1.00 78.56 121 GLU A C 1
ATOM 942 O O . GLU A 1 121 ? 7.474 11.397 -6.269 1.00 78.56 121 GLU A O 1
ATOM 947 N N . HIS A 1 122 ? 5.422 10.603 -6.706 1.00 74.44 122 HIS A N 1
ATOM 948 C CA . HIS A 1 122 ? 4.735 11.543 -5.822 1.00 74.44 122 HIS A CA 1
ATOM 949 C C . HIS A 1 122 ? 5.162 11.360 -4.359 1.00 74.44 122 HIS A C 1
ATOM 951 O O . HIS A 1 122 ? 5.495 12.339 -3.687 1.00 74.44 122 HIS A O 1
ATOM 957 N N . PHE A 1 123 ? 5.235 10.116 -3.881 1.00 69.38 123 PHE A N 1
ATOM 958 C CA . PHE A 1 123 ? 5.675 9.811 -2.518 1.00 69.38 123 PHE A CA 1
ATOM 959 C C . PHE A 1 123 ? 7.125 10.203 -2.253 1.00 69.38 123 PHE A C 1
ATOM 961 O O . PHE A 1 123 ? 7.427 10.715 -1.178 1.00 69.38 123 PHE A O 1
ATOM 968 N N . ASN A 1 124 ? 8.011 10.057 -3.237 1.00 67.94 124 ASN A N 1
ATOM 969 C CA . ASN A 1 124 ? 9.404 10.482 -3.110 1.00 67.94 124 ASN A CA 1
ATOM 970 C C . ASN A 1 124 ? 9.558 12.002 -2.913 1.00 67.94 124 ASN A C 1
ATOM 972 O O . ASN A 1 124 ? 10.589 12.445 -2.412 1.00 67.94 124 ASN A O 1
ATOM 976 N N . THR A 1 125 ? 8.543 12.800 -3.266 1.00 71.00 125 THR A N 1
ATOM 977 C CA . THR A 1 125 ? 8.541 14.261 -3.063 1.00 71.00 125 THR A CA 1
ATOM 978 C C . THR A 1 125 ? 7.925 14.713 -1.735 1.00 71.00 125 THR A C 1
ATOM 980 O O . THR A 1 125 ? 8.006 15.894 -1.396 1.00 71.00 125 THR A O 1
ATOM 983 N N . LEU A 1 126 ? 7.329 13.799 -0.963 1.00 69.44 126 LEU A N 1
ATOM 984 C CA . LEU A 1 126 ? 6.686 14.084 0.319 1.00 69.44 126 LEU A CA 1
ATOM 985 C C . LEU A 1 126 ? 7.585 13.648 1.481 1.00 69.44 126 LEU A C 1
ATOM 987 O O . LEU A 1 126 ? 8.039 12.506 1.543 1.00 69.44 126 LEU A O 1
ATOM 991 N N . SER A 1 127 ? 7.819 14.543 2.444 1.00 73.31 127 SER A N 1
ATOM 992 C CA . SER A 1 127 ? 8.453 14.133 3.700 1.00 73.31 127 SER A CA 1
ATOM 993 C C . SER A 1 127 ? 7.475 13.280 4.525 1.00 73.31 127 SER A C 1
ATOM 995 O O . SER A 1 127 ? 6.266 13.533 4.485 1.00 73.31 127 SER A O 1
ATOM 997 N N . PRO A 1 128 ? 7.956 12.311 5.328 1.00 71.69 128 PRO A N 1
ATOM 998 C CA . PRO A 1 128 ? 7.089 11.519 6.203 1.00 71.69 128 PRO A CA 1
ATOM 999 C C . PRO A 1 128 ? 6.234 12.380 7.136 1.00 71.69 128 PRO A C 1
ATOM 1001 O O . PRO A 1 128 ? 5.067 12.078 7.364 1.00 71.69 128 PRO A O 1
ATOM 1004 N N . ALA A 1 129 ? 6.794 13.490 7.629 1.00 76.19 129 ALA A N 1
ATOM 1005 C CA . ALA A 1 129 ? 6.081 14.442 8.475 1.00 76.19 129 ALA A CA 1
ATOM 1006 C C . ALA A 1 129 ? 4.920 15.118 7.727 1.00 76.19 129 ALA A C 1
ATOM 1008 O O . ALA A 1 129 ? 3.793 15.110 8.215 1.00 76.19 129 ALA A O 1
ATOM 1009 N N . ALA A 1 130 ? 5.166 15.622 6.513 1.00 79.06 130 ALA A N 1
ATOM 1010 C CA . ALA A 1 130 ? 4.127 16.253 5.699 1.00 79.06 130 ALA A CA 1
ATOM 1011 C C . ALA A 1 130 ? 3.034 15.258 5.281 1.00 79.06 130 ALA A C 1
ATOM 1013 O O . ALA A 1 130 ? 1.866 15.626 5.151 1.00 79.06 130 ALA A O 1
ATOM 1014 N N . PHE A 1 131 ? 3.398 13.994 5.060 1.00 80.06 131 PHE A N 1
ATOM 1015 C CA . PHE A 1 131 ? 2.432 12.942 4.766 1.00 80.06 131 PHE A CA 1
ATOM 1016 C C . PHE A 1 131 ? 1.579 12.592 5.995 1.00 80.06 131 PHE A C 1
ATOM 1018 O O . PHE A 1 131 ? 0.357 12.473 5.892 1.00 80.06 131 PHE A O 1
ATOM 1025 N N . HIS A 1 132 ? 2.203 12.493 7.171 1.00 80.25 132 HIS A N 1
ATOM 1026 C CA . HIS A 1 132 ? 1.504 12.250 8.429 1.00 80.25 132 HIS A CA 1
ATOM 1027 C C . HIS A 1 132 ? 0.495 13.360 8.752 1.00 80.25 132 HIS A C 1
ATOM 1029 O O . HIS A 1 132 ? -0.651 13.057 9.083 1.00 80.25 132 HIS A O 1
ATOM 1035 N N . GLU A 1 133 ? 0.881 14.630 8.605 1.00 83.56 133 GLU A N 1
ATOM 1036 C CA . GLU A 1 133 ? -0.017 15.770 8.830 1.00 83.56 133 GLU A CA 1
ATOM 1037 C C . GLU A 1 133 ? -1.260 15.700 7.935 1.00 83.56 133 GLU A C 1
ATOM 1039 O O . GLU A 1 133 ? -2.381 15.810 8.432 1.00 83.56 133 GLU A O 1
ATOM 1044 N N . GLN A 1 134 ? -1.087 15.404 6.644 1.00 83.25 134 GLN A N 1
ATOM 1045 C CA . GLN A 1 134 ? -2.203 15.266 5.700 1.00 83.25 134 GLN A CA 1
ATOM 1046 C C . GLN A 1 134 ? -3.169 14.139 6.082 1.00 83.25 134 GLN A C 1
ATOM 1048 O O . GLN A 1 134 ? -4.391 14.300 5.999 1.00 83.25 134 GLN A O 1
ATOM 1053 N N . ILE A 1 135 ? -2.643 12.994 6.525 1.00 85.25 135 ILE A N 1
ATOM 1054 C CA . ILE A 1 135 ? -3.476 11.885 7.003 1.00 85.25 135 ILE A CA 1
ATOM 1055 C C . ILE A 1 135 ? -4.226 12.289 8.266 1.00 85.25 135 ILE A C 1
ATOM 1057 O O . ILE A 1 135 ? -5.430 12.051 8.363 1.00 85.25 135 ILE A O 1
ATOM 1061 N N . ALA A 1 136 ? -3.535 12.913 9.220 1.00 84.00 136 ALA A N 1
ATOM 1062 C CA . ALA A 1 136 ? -4.126 13.341 10.479 1.00 84.00 136 ALA A CA 1
ATOM 1063 C C . ALA A 1 136 ? -5.258 14.356 10.254 1.00 84.00 136 ALA A C 1
ATOM 1065 O O . ALA A 1 136 ? -6.327 14.227 10.852 1.00 84.00 136 ALA A O 1
ATOM 1066 N N . GLU A 1 137 ? -5.065 15.332 9.364 1.00 85.25 137 GLU A N 1
ATOM 1067 C CA . GLU A 1 137 ? -6.105 16.287 8.969 1.00 85.25 137 GLU A CA 1
ATOM 1068 C C . GLU A 1 137 ? -7.303 15.589 8.325 1.00 85.25 137 GLU A C 1
ATOM 1070 O O . GLU A 1 137 ? -8.444 15.810 8.737 1.00 85.25 137 GLU A O 1
ATOM 1075 N N . LYS A 1 138 ? -7.062 14.688 7.366 1.00 85.44 138 LYS A N 1
ATOM 1076 C CA . LYS A 1 138 ? -8.150 13.988 6.679 1.00 85.44 138 LYS A CA 1
ATOM 1077 C C . LYS A 1 138 ? -8.940 13.080 7.622 1.00 85.44 138 LYS A C 1
ATOM 1079 O O . LYS A 1 138 ? -10.167 13.043 7.538 1.00 85.44 138 LYS A O 1
ATOM 1084 N N . LEU A 1 139 ? -8.265 12.399 8.548 1.00 84.00 139 LEU A N 1
ATOM 1085 C CA . LEU A 1 139 ? -8.913 11.597 9.587 1.00 84.00 139 LEU A CA 1
ATOM 1086 C C . LEU A 1 139 ? -9.763 12.457 10.526 1.00 84.00 139 LEU A C 1
ATOM 1088 O O . LEU A 1 139 ? -10.873 12.048 10.861 1.00 84.00 139 LEU A O 1
ATOM 1092 N N . LYS A 1 140 ? -9.293 13.652 10.913 1.00 84.75 140 LYS A N 1
ATOM 1093 C CA . LYS A 1 140 ? -10.097 14.602 11.703 1.00 84.75 140 LYS A CA 1
ATOM 1094 C C . LYS A 1 140 ? -11.366 15.006 10.962 1.00 84.75 140 LYS A C 1
ATOM 1096 O O . LYS A 1 140 ? -12.431 15.003 11.568 1.00 84.75 140 LYS A O 1
ATOM 1101 N N . THR A 1 141 ? -11.279 15.305 9.665 1.00 85.25 141 THR A N 1
ATOM 1102 C CA . THR A 1 141 ? -12.461 15.628 8.851 1.00 85.25 141 THR A CA 1
ATOM 1103 C C . THR A 1 141 ? -13.434 14.454 8.791 1.00 85.25 141 THR A C 1
ATOM 1105 O O . THR A 1 141 ? -14.605 14.630 9.102 1.00 85.25 141 THR A O 1
ATOM 1108 N N . ILE A 1 142 ? -12.954 13.245 8.480 1.00 81.81 142 ILE A N 1
ATOM 1109 C CA . ILE A 1 142 ? -13.80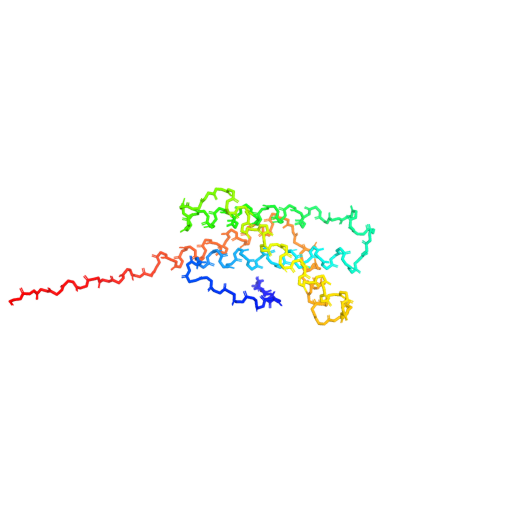2 12.045 8.389 1.00 81.81 142 ILE A CA 1
ATOM 1110 C C . ILE A 1 142 ? -14.506 11.760 9.726 1.00 81.81 142 ILE A C 1
ATOM 1112 O O . ILE A 1 142 ? -15.698 11.463 9.745 1.00 81.81 142 ILE A O 1
ATOM 1116 N N . LYS A 1 143 ? -13.789 11.878 10.851 1.00 78.25 143 LYS A N 1
ATOM 1117 C CA . LYS A 1 143 ? -14.352 11.661 12.194 1.00 78.25 143 LYS A CA 1
ATOM 1118 C C . LYS A 1 143 ? -15.264 12.811 12.644 1.00 78.25 143 LYS A C 1
ATOM 1120 O O . LYS A 1 143 ? -16.238 12.573 13.346 1.00 78.25 143 LYS A O 1
ATOM 1125 N N . GLY A 1 144 ? -15.003 14.042 12.207 1.00 69.06 144 GLY A N 1
ATOM 1126 C CA . GLY A 1 144 ? -15.877 15.197 12.439 1.00 69.06 144 GLY A CA 1
ATOM 1127 C C . GLY A 1 144 ? -17.182 15.148 11.635 1.00 69.06 144 GLY A C 1
ATOM 1128 O O . GLY A 1 144 ? -18.219 15.585 12.123 1.00 69.06 144 GLY A O 1
ATOM 1129 N N . GLU A 1 145 ? -17.164 14.566 10.433 1.00 59.50 145 GLU A N 1
ATOM 1130 C CA . GLU A 1 145 ? -18.372 14.285 9.642 1.00 59.50 145 GLU A CA 1
ATOM 1131 C C . GLU A 1 145 ? -19.269 13.230 10.313 1.00 59.50 145 GLU A C 1
ATOM 1133 O O . GLU A 1 145 ? -20.486 13.309 10.195 1.00 59.50 145 GLU A O 1
ATOM 1138 N N . LEU A 1 146 ? -18.693 12.285 11.066 1.00 52.25 146 LEU A N 1
ATOM 1139 C CA . LEU A 1 146 ? -19.431 11.286 11.857 1.00 52.25 146 LEU A CA 1
ATOM 1140 C C . LEU A 1 146 ? -20.145 11.879 13.087 1.00 52.25 146 LEU A C 1
ATOM 1142 O O . LEU A 1 146 ? -21.128 11.308 13.545 1.00 52.25 146 LEU A O 1
ATOM 1146 N N . HIS A 1 147 ? -19.690 13.023 13.610 1.00 46.75 147 HIS A N 1
ATOM 1147 C CA . HIS A 1 147 ? -20.327 13.706 14.746 1.00 46.75 147 HIS A CA 1
ATOM 1148 C C . HIS A 1 147 ? -21.441 14.690 14.350 1.00 46.75 147 HIS A C 1
ATOM 1150 O O . HIS A 1 147 ? -22.112 15.216 15.233 1.00 46.75 147 HIS A O 1
ATOM 1156 N N . ASN A 1 148 ? -21.651 14.931 13.052 1.00 41.66 148 ASN A N 1
ATOM 1157 C CA . ASN A 1 148 ? -22.701 15.820 12.539 1.00 41.66 148 ASN A CA 1
ATOM 1158 C C . ASN A 1 148 ? -23.863 15.072 11.869 1.00 41.66 148 ASN A C 1
ATOM 1160 O O . ASN A 1 148 ? -24.726 15.719 11.279 1.00 41.66 148 ASN A O 1
ATOM 1164 N N . ASP A 1 149 ? -23.902 13.741 11.951 1.00 35.72 149 ASP A N 1
ATOM 1165 C CA . ASP A 1 149 ? -25.085 12.983 11.552 1.00 35.72 149 ASP A CA 1
ATOM 1166 C C . ASP A 1 149 ? -26.070 13.007 12.735 1.00 35.72 149 ASP A C 1
ATOM 1168 O O . ASP A 1 149 ? -25.748 12.457 13.797 1.00 35.72 149 ASP A O 1
ATOM 1172 N N . PRO A 1 150 ? -27.226 13.696 12.643 1.00 38.94 150 PRO A N 1
ATOM 1173 C CA . PRO A 1 150 ? -28.218 13.627 13.698 1.00 38.94 150 PRO A CA 1
ATOM 1174 C C . PRO A 1 150 ? -28.642 12.166 13.832 1.00 38.94 150 PRO A C 1
ATOM 1176 O O . PRO A 1 150 ? -29.121 11.552 12.880 1.00 38.94 150 PRO A O 1
ATOM 1179 N N . SER A 1 151 ? -28.437 11.610 15.028 1.00 37.94 151 SER A N 1
ATOM 1180 C CA . SER A 1 151 ? -29.005 10.324 15.425 1.00 37.94 151 SER A CA 1
ATOM 1181 C C . SER A 1 151 ? -30.459 10.267 14.937 1.00 37.94 151 SER A C 1
ATOM 1183 O O . SER A 1 151 ? -31.183 11.242 15.165 1.00 37.94 151 SER A O 1
ATOM 1185 N N . PRO A 1 152 ? -30.903 9.208 14.233 1.00 40.88 152 PRO A N 1
ATOM 1186 C CA . PRO A 1 152 ? -32.300 9.112 13.853 1.00 40.88 152 PRO A CA 1
ATOM 1187 C C . PRO A 1 152 ? -33.114 9.140 15.144 1.00 40.88 152 PRO A C 1
ATOM 1189 O O . PRO A 1 152 ? -33.014 8.224 15.961 1.00 40.88 152 PRO A O 1
ATOM 1192 N N . GLU A 1 153 ? -33.873 10.219 15.351 1.00 38.75 153 GLU A N 1
ATOM 1193 C CA . GLU A 1 153 ? -34.865 10.292 16.414 1.00 38.75 153 GLU A CA 1
ATOM 1194 C C . GLU A 1 153 ? -35.760 9.064 16.274 1.00 38.75 153 GLU A C 1
ATOM 1196 O O . GLU A 1 153 ? -36.591 8.961 15.367 1.00 38.75 153 GLU A O 1
ATOM 1201 N N . VAL A 1 154 ? -35.573 8.108 17.179 1.00 40.12 154 VAL A N 1
ATOM 1202 C CA . VAL A 1 154 ? -36.524 7.032 17.395 1.00 40.12 154 VAL A CA 1
ATOM 1203 C C . VAL A 1 154 ? -37.779 7.706 17.934 1.00 40.12 154 VAL A C 1
ATOM 1205 O O . VAL A 1 154 ? -37.909 7.946 19.132 1.00 40.12 154 VAL A O 1
ATOM 1208 N N . LYS A 1 155 ? -38.703 8.061 17.037 1.00 42.31 155 LYS A N 1
ATOM 1209 C CA . LYS A 1 155 ? -40.069 8.408 17.420 1.00 42.31 155 LYS A CA 1
ATOM 1210 C C . LYS A 1 155 ? -40.702 7.148 17.987 1.00 42.31 155 LYS A C 1
ATOM 1212 O O . LYS A 1 155 ? -41.124 6.267 17.243 1.00 42.31 155 LYS A O 1
ATOM 1217 N N . ILE A 1 156 ? -40.724 7.062 19.311 1.00 41.75 156 ILE A N 1
ATOM 1218 C CA . ILE A 1 156 ? -41.549 6.103 20.036 1.00 41.75 156 ILE A CA 1
ATOM 1219 C C . ILE A 1 156 ? -43.002 6.478 19.707 1.00 41.75 156 ILE A C 1
ATOM 1221 O O . ILE A 1 156 ? -43.395 7.611 19.989 1.00 41.75 156 ILE A O 1
ATOM 1225 N N . PRO A 1 157 ? -43.795 5.604 19.066 1.00 43.53 157 PRO A N 1
ATOM 1226 C CA . PRO A 1 157 ? -45.202 5.891 18.851 1.00 43.53 157 PRO A CA 1
ATOM 1227 C C . PRO A 1 157 ? -45.913 5.888 20.208 1.00 43.53 157 PRO A C 1
ATOM 1229 O O . PRO A 1 157 ? -45.950 4.868 20.898 1.00 43.53 157 PRO A O 1
ATOM 1232 N N . GLU A 1 158 ? -46.461 7.040 20.592 1.00 46.00 158 GLU A N 1
ATOM 1233 C CA . GLU A 1 158 ? -47.413 7.129 21.695 1.00 46.00 158 GLU A CA 1
ATOM 1234 C C . GLU A 1 158 ? -48.636 6.283 21.330 1.00 46.00 158 GLU A C 1
ATOM 1236 O O . GLU A 1 158 ? -49.303 6.507 20.318 1.00 46.00 158 GLU A O 1
ATOM 1241 N N . THR A 1 159 ? -48.880 5.249 22.128 1.00 51.72 159 THR A N 1
ATOM 1242 C CA . THR A 1 159 ? -50.077 4.418 22.031 1.00 51.72 159 THR A CA 1
ATOM 1243 C C . THR A 1 159 ? -51.162 5.073 22.880 1.00 51.72 159 THR A C 1
ATOM 1245 O O . THR A 1 159 ? -50.996 5.222 24.089 1.00 51.72 159 THR A O 1
ATOM 1248 N N . HIS A 1 160 ? -52.239 5.506 22.221 1.00 47.56 160 HIS A N 1
ATOM 1249 C CA . HIS A 1 160 ? -53.517 5.861 22.842 1.00 47.56 160 HIS A CA 1
ATOM 1250 C C . HIS A 1 160 ? -54.427 4.636 22.916 1.00 47.56 160 HIS A C 1
ATOM 1252 O O . HIS A 1 160 ? -54.415 3.845 21.944 1.00 47.56 160 HIS A O 1
#

Sequence (160 aa):
MRSAIYIFILFGLVACGENSSKSEVFLRQIFDNLTVAMTYDDVCTGAESAKSVNANLFGTMQMIVTLYTGEIKYNRPDLSQQDVERMVLARRDDTQQSVEAYLIARGCDSDKGKSAKKFLEHFNTLSPAAFHEQIAEKLKTIKGELHNDPSPEVKIPETH

Foldseek 3Di:
DDPPPPLPQLDPPPPPPVQAAPLLVVLLSVLLLLLLLLLLCPQAVHPVCVVVPPPLSVVLNVVSLVSNLVRCCVSCVVDDSVRSVVVSVVSSVVSSVVSNVCCVVPNLPDPSNVVSVVSNVVSVPDGSVNVVVVSVVVSCVSVVVVVPDPDPPPPPDDDD